Protein AF-A0A522UZ96-F1 (afdb_monomer)

Solvent-accessible surface area (backbone atoms only — not comparable to full-atom values): 6617 Å² total; per-residue (Å²): 136,85,82,83,81,79,77,79,73,82,78,84,70,85,50,72,65,60,54,51,52,51,54,53,54,50,52,58,50,46,70,56,47,50,62,50,50,57,52,50,55,48,52,53,44,53,53,48,45,51,51,22,40,50,51,7,38,52,54,9,48,50,47,22,62,74,68,66,43,58,23,69,28,72,29,83,55,10,26,13,37,22,42,70,86,25,45,31,38,59,79,40,71,27,86,89,40,87,87,63,84,75,77,56,76,48,72,64,75,86,78,77,84,129

Secondary structure (DSSP, 8-state):
------------PPPHHHHHHHHHHHHHHHHHHHHHHHHHHHHHHHHHHHHHHHHHHHHHHHHHHHHSS-EEEEETTEEEEE-TTSEEEEEE--TT-TT------EE-------

Sequence (114 aa):
MRAINIRQSEEKGFTLVELLIVVAIIAILAAIAIPQYVNYTKKAKESRCANDAASSCSMAAAEYANTGNAATNSAGGATCSVSSDGAASITAQPAGCSGCAVSATGNVSGCTGT

Nearest PDB structures (foldseek):
  1oo0-assembly1_A  TM=6.262E-01  e=7.457E+00  Drosophila melanogaster

Structure (mmCIF, N/CA/C/O backbone):
data_AF-A0A522UZ96-F1
#
_entry.id   AF-A0A522UZ96-F1
#
loop_
_atom_site.group_PDB
_atom_site.id
_atom_site.type_symbol
_atom_site.label_atom_id
_atom_site.label_alt_id
_atom_site.label_comp_id
_atom_site.label_asym_id
_atom_site.label_entity_id
_atom_site.label_seq_id
_atom_site.pdbx_PDB_ins_code
_atom_site.Cartn_x
_atom_site.Cartn_y
_atom_site.Cartn_z
_atom_site.occupancy
_atom_site.B_iso_or_equiv
_atom_site.auth_seq_id
_atom_site.auth_comp_id
_atom_site.auth_asym_id
_atom_site.auth_atom_id
_atom_site.pdbx_PDB_model_num
ATOM 1 N N . MET A 1 1 ? 2.516 -2.407 76.176 1.00 72.19 1 MET A N 1
ATOM 2 C CA . MET A 1 1 ? 1.847 -2.948 74.972 1.00 72.19 1 MET A CA 1
ATOM 3 C C . MET A 1 1 ? 1.330 -1.771 74.155 1.00 72.19 1 MET A C 1
ATOM 5 O O . MET A 1 1 ? 0.466 -1.056 74.639 1.00 72.19 1 MET A O 1
ATOM 9 N N . ARG A 1 2 ? 1.932 -1.478 72.993 1.00 55.84 2 ARG A N 1
ATOM 10 C CA . ARG A 1 2 ? 1.477 -0.407 72.087 1.00 55.84 2 ARG A CA 1
ATOM 11 C C . ARG A 1 2 ? 0.368 -0.971 71.197 1.00 55.84 2 ARG A C 1
ATOM 13 O O . ARG A 1 2 ? 0.604 -1.961 70.513 1.00 55.84 2 ARG A O 1
ATOM 20 N N . ALA A 1 3 ? -0.816 -0.367 71.227 1.00 65.06 3 ALA A N 1
ATOM 21 C CA . ALA A 1 3 ? -1.908 -0.719 70.326 1.00 65.06 3 ALA A CA 1
ATOM 22 C C . ALA A 1 3 ? -1.601 -0.191 68.915 1.00 65.06 3 ALA A C 1
ATOM 24 O O . ALA A 1 3 ? -1.349 1.001 68.737 1.00 65.06 3 ALA A O 1
ATOM 25 N N . ILE A 1 4 ? -1.595 -1.080 67.921 1.00 74.50 4 ILE A N 1
ATOM 26 C CA . ILE A 1 4 ? -1.490 -0.716 66.506 1.00 74.50 4 ILE A CA 1
ATOM 27 C C . ILE A 1 4 ? -2.900 -0.344 66.043 1.00 74.50 4 ILE A C 1
ATOM 29 O O . ILE A 1 4 ? -3.768 -1.203 65.921 1.00 74.50 4 ILE A O 1
ATOM 33 N N . ASN A 1 5 ? -3.138 0.949 65.831 1.00 73.81 5 ASN A N 1
ATOM 34 C CA . ASN A 1 5 ? -4.389 1.450 65.273 1.00 73.81 5 ASN A CA 1
ATOM 35 C C . ASN A 1 5 ? -4.352 1.277 63.746 1.00 73.81 5 ASN A C 1
ATOM 37 O O . ASN A 1 5 ? -3.717 2.076 63.054 1.00 73.81 5 ASN A O 1
ATOM 41 N N . ILE A 1 6 ? -4.981 0.222 63.221 1.00 76.44 6 ILE A N 1
ATOM 42 C CA . ILE A 1 6 ? -5.102 0.011 61.774 1.00 76.44 6 ILE A CA 1
ATOM 43 C C . ILE A 1 6 ? -6.158 0.985 61.256 1.00 76.44 6 ILE A C 1
ATOM 45 O O . ILE A 1 6 ? -7.356 0.786 61.444 1.00 76.44 6 ILE A O 1
ATOM 49 N N . ARG A 1 7 ? -5.711 2.068 60.619 1.00 72.88 7 ARG A N 1
ATOM 50 C CA . ARG A 1 7 ? -6.601 2.918 59.828 1.00 72.88 7 ARG A CA 1
ATOM 51 C C . ARG A 1 7 ? -7.047 2.099 58.621 1.00 72.88 7 ARG A C 1
ATOM 53 O O . ARG A 1 7 ? -6.217 1.767 57.781 1.00 72.88 7 ARG A O 1
ATOM 60 N N . GLN A 1 8 ? -8.327 1.737 58.563 1.00 70.12 8 GLN A N 1
ATOM 61 C CA . GLN A 1 8 ? -8.919 1.194 57.345 1.00 70.12 8 GLN A CA 1
ATOM 62 C C . GLN A 1 8 ? -8.866 2.291 56.279 1.00 70.12 8 GLN A C 1
ATOM 64 O O . GLN A 1 8 ? -9.587 3.282 56.365 1.00 70.12 8 GLN A O 1
ATOM 69 N N . SER A 1 9 ? -7.961 2.148 55.314 1.00 69.88 9 SER A N 1
ATOM 70 C CA . SER A 1 9 ? -8.062 2.883 54.059 1.00 69.88 9 SER A CA 1
ATOM 71 C C . SER A 1 9 ? -9.286 2.340 53.333 1.00 69.88 9 SER A C 1
ATOM 73 O O . SER A 1 9 ? -9.355 1.142 53.069 1.00 69.88 9 SER A O 1
ATOM 75 N N . GLU A 1 10 ? -10.269 3.191 53.053 1.00 72.06 10 GLU A N 1
ATOM 76 C CA . GLU A 1 10 ? -11.386 2.834 52.183 1.00 72.06 10 GLU A CA 1
ATOM 77 C C . GLU A 1 10 ? -10.822 2.538 50.790 1.00 72.06 10 GLU A C 1
ATOM 79 O O . GLU A 1 10 ? -10.496 3.450 50.025 1.00 72.06 10 GLU A O 1
ATOM 84 N N . GLU A 1 11 ? -10.649 1.259 50.466 1.00 71.56 11 GLU A N 1
ATOM 85 C CA . GLU A 1 11 ? -10.279 0.855 49.117 1.00 71.56 11 GLU A CA 1
ATOM 86 C C . GLU A 1 11 ? -11.465 1.141 48.194 1.00 71.56 11 GLU A C 1
ATOM 88 O O . GLU A 1 11 ? -12.442 0.393 48.133 1.00 71.56 11 GLU A O 1
ATOM 93 N N . LYS A 1 12 ? -11.402 2.279 47.495 1.00 75.19 12 LYS A N 1
ATOM 94 C CA . LYS A 1 12 ? -12.334 2.619 46.420 1.00 75.19 12 LYS A CA 1
ATOM 95 C C . LYS A 1 12 ? -12.099 1.660 45.254 1.00 75.19 12 LYS A C 1
ATOM 97 O O . LYS A 1 12 ? -11.259 1.909 44.395 1.00 75.19 12 LYS A O 1
ATOM 102 N N . GLY A 1 13 ? -12.813 0.539 45.262 1.00 78.62 13 GLY A N 1
ATOM 103 C CA . GLY A 1 13 ? -12.853 -0.396 44.144 1.00 78.62 13 GLY A CA 1
ATOM 104 C C . GLY A 1 13 ? -13.546 0.213 42.922 1.00 78.62 13 GLY A C 1
ATOM 105 O O . GLY A 1 13 ? -14.460 1.026 43.055 1.00 78.62 13 GLY A O 1
ATOM 106 N N . PHE A 1 14 ? -13.114 -0.205 41.733 1.00 83.75 14 PHE A N 1
ATOM 107 C CA . PHE A 1 14 ? -13.757 0.134 40.465 1.00 83.75 14 PHE A CA 1
ATOM 108 C C . PHE A 1 14 ? -15.146 -0.510 40.414 1.00 83.75 14 PHE A C 1
ATOM 110 O O . PHE A 1 14 ? -15.287 -1.720 40.608 1.00 83.75 14 PHE A O 1
ATOM 117 N N . THR A 1 15 ? -16.189 0.279 40.184 1.00 91.00 15 THR A N 1
ATOM 118 C CA . THR A 1 15 ? -17.555 -0.242 40.122 1.00 91.00 15 THR A CA 1
ATOM 119 C C . THR A 1 15 ? -17.800 -0.933 38.777 1.00 91.00 15 THR A C 1
ATOM 121 O O . THR A 1 15 ? -17.309 -0.513 37.728 1.00 91.00 15 THR A O 1
ATOM 124 N N . LEU A 1 16 ? -18.616 -1.992 38.769 1.00 90.19 16 LEU A N 1
ATOM 125 C CA . LEU A 1 16 ? -19.018 -2.653 37.517 1.00 90.19 16 LEU A CA 1
ATOM 126 C C . LEU A 1 16 ? -19.783 -1.702 36.582 1.00 90.19 16 LEU A C 1
ATOM 128 O O . LEU A 1 16 ? -19.749 -1.872 35.367 1.00 90.19 16 LEU A O 1
ATOM 132 N N . VAL A 1 17 ? -20.438 -0.683 37.146 1.00 92.62 17 VAL A N 1
ATOM 133 C CA . VAL A 1 17 ? -21.143 0.357 36.387 1.00 92.62 17 VAL A CA 1
ATOM 134 C C . VAL A 1 17 ? -20.158 1.269 35.656 1.00 92.62 17 VAL A C 1
ATOM 136 O O . VAL A 1 17 ? -20.372 1.559 34.481 1.00 92.62 17 VAL A O 1
ATOM 139 N N . GLU A 1 18 ? -19.059 1.672 36.298 1.00 92.12 18 GLU A N 1
ATOM 140 C CA . GLU A 1 18 ? -17.995 2.442 35.638 1.00 92.12 18 GLU A CA 1
ATOM 141 C C . GLU A 1 18 ? -17.397 1.657 34.474 1.00 92.12 18 GLU A C 1
ATOM 143 O O . GLU A 1 18 ? -17.248 2.196 33.377 1.00 92.12 18 GLU A O 1
ATOM 148 N N . LEU A 1 19 ? -17.137 0.361 34.671 1.00 91.56 19 LEU A N 1
ATOM 149 C CA . LEU A 1 19 ? -16.621 -0.487 33.600 1.00 91.56 19 LEU A CA 1
ATOM 150 C C . LEU A 1 19 ? -17.609 -0.585 32.435 1.00 91.56 19 LEU A C 1
ATOM 152 O O . LEU A 1 19 ? -17.205 -0.442 31.282 1.00 91.56 19 LEU A O 1
ATOM 156 N N . LEU A 1 20 ? -18.899 -0.766 32.729 1.00 93.69 20 LEU A N 1
ATOM 157 C CA . LEU A 1 20 ? -19.956 -0.901 31.727 1.00 93.69 20 LEU A CA 1
ATOM 158 C C . LEU A 1 20 ? -20.113 0.361 30.868 1.00 93.69 20 LEU A C 1
ATOM 160 O O . LEU A 1 20 ? -20.266 0.259 29.650 1.00 93.69 20 LEU A O 1
ATOM 164 N N . ILE A 1 21 ? -20.028 1.549 31.469 1.00 95.06 21 ILE A N 1
ATOM 165 C CA . ILE A 1 21 ? -20.095 2.810 30.718 1.00 95.06 21 ILE A CA 1
ATOM 166 C C . ILE A 1 21 ? -18.870 2.956 29.804 1.00 95.06 21 ILE A C 1
ATOM 168 O O . ILE A 1 21 ? -19.007 3.371 28.653 1.00 95.06 21 ILE A O 1
ATOM 172 N N . VAL A 1 22 ? -17.681 2.558 30.267 1.00 95.88 22 VAL A N 1
ATOM 173 C CA . VAL A 1 22 ? -16.454 2.628 29.459 1.00 95.88 22 VAL A CA 1
ATOM 174 C C . VAL A 1 22 ? -16.548 1.732 28.223 1.00 95.88 22 VAL A C 1
ATOM 176 O O . VAL A 1 22 ? -16.285 2.205 27.116 1.00 95.88 22 VAL A O 1
ATOM 179 N N . VAL A 1 23 ? -16.975 0.469 28.362 1.00 96.06 23 VAL A N 1
ATOM 180 C CA . VAL A 1 23 ? -17.141 -0.401 27.182 1.00 96.06 23 VAL A CA 1
ATOM 181 C C . VAL A 1 23 ? -18.252 0.079 26.251 1.00 96.06 23 VAL A C 1
ATOM 183 O O . VAL A 1 23 ? -18.098 -0.045 25.037 1.00 96.06 23 VAL A O 1
ATOM 186 N N . ALA A 1 24 ? -19.320 0.692 26.773 1.00 96.38 24 ALA A N 1
ATOM 187 C CA . ALA A 1 24 ? -20.362 1.290 25.940 1.00 96.38 24 ALA A CA 1
ATOM 188 C C . AL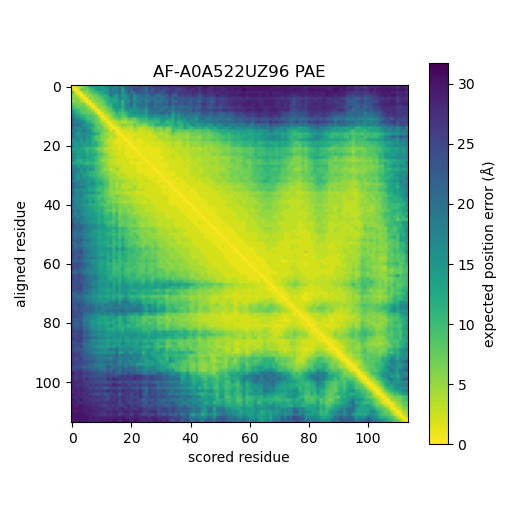A A 1 24 ? -19.817 2.440 25.073 1.00 96.38 24 ALA A C 1
ATOM 190 O O . ALA A 1 24 ? -20.091 2.494 23.874 1.00 96.38 24 ALA A O 1
ATOM 191 N N . ILE A 1 25 ? -18.991 3.323 25.643 1.00 97.06 25 ILE A N 1
ATOM 192 C CA . ILE A 1 25 ? -18.363 4.422 24.893 1.00 97.06 25 ILE A CA 1
ATOM 193 C C . ILE A 1 25 ? -17.362 3.877 23.863 1.00 97.06 25 ILE A C 1
ATOM 195 O O . ILE A 1 25 ? -17.386 4.298 22.705 1.00 97.06 25 ILE A O 1
ATOM 199 N N . ILE A 1 26 ? -16.520 2.907 24.242 1.00 97.38 26 ILE A N 1
ATOM 200 C CA . ILE A 1 26 ? -15.565 2.273 23.316 1.00 97.38 26 ILE A CA 1
ATOM 201 C C . ILE A 1 26 ? -16.302 1.602 22.151 1.00 97.38 26 ILE A C 1
ATOM 203 O O . ILE A 1 26 ? -15.849 1.717 21.016 1.00 97.38 26 ILE A O 1
ATOM 207 N N . ALA A 1 27 ? -17.450 0.959 22.390 1.00 97.62 27 ALA A N 1
ATOM 208 C CA . ALA A 1 27 ? -18.244 0.332 21.335 1.00 97.62 27 ALA A CA 1
ATOM 209 C C . ALA A 1 27 ? -18.745 1.351 20.294 1.00 97.62 27 ALA A C 1
ATOM 211 O O . ALA A 1 27 ? -18.656 1.093 19.092 1.00 97.62 27 ALA A O 1
ATOM 212 N N . ILE A 1 28 ? -19.202 2.528 20.738 1.00 97.00 28 ILE A N 1
ATOM 213 C CA . ILE A 1 28 ? -19.640 3.612 19.842 1.00 97.00 28 ILE A CA 1
ATOM 214 C C . ILE A 1 28 ? -18.459 4.132 19.012 1.00 97.00 28 ILE A C 1
ATOM 216 O O . ILE A 1 28 ? -18.569 4.268 17.792 1.00 97.00 28 ILE A O 1
ATOM 220 N N . LEU A 1 29 ? -17.312 4.386 19.651 1.00 97.50 29 LEU A N 1
ATO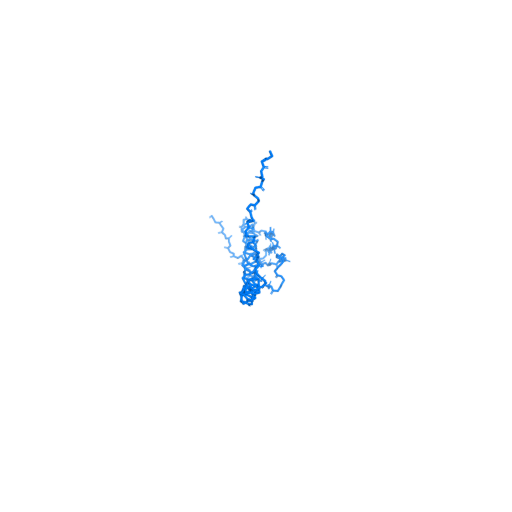M 221 C CA . LEU A 1 29 ? -16.113 4.860 18.953 1.00 97.50 29 LEU A CA 1
ATOM 222 C C . LEU A 1 29 ? -15.585 3.818 17.960 1.00 97.50 29 LEU A C 1
ATOM 224 O O . LEU A 1 29 ? -15.253 4.165 16.828 1.00 97.50 29 LEU A O 1
ATOM 228 N N . ALA A 1 30 ? -15.550 2.542 18.349 1.00 96.88 30 ALA A N 1
ATOM 229 C CA . ALA A 1 30 ? -15.076 1.446 17.511 1.00 96.88 30 ALA A CA 1
ATOM 230 C C . ALA A 1 30 ? -15.940 1.267 16.255 1.00 96.88 30 ALA A C 1
ATOM 232 O O . ALA A 1 30 ? -15.396 1.054 15.171 1.00 96.88 30 ALA A O 1
ATOM 233 N N . ALA A 1 31 ? -17.264 1.424 16.371 1.00 96.88 31 ALA A N 1
ATOM 234 C CA . ALA A 1 31 ? -18.180 1.330 15.235 1.00 96.88 31 ALA A CA 1
ATOM 235 C C . ALA A 1 31 ? -17.855 2.342 14.117 1.00 96.88 31 ALA A C 1
ATOM 237 O O . ALA A 1 31 ? -18.008 2.023 12.939 1.00 96.88 31 ALA A O 1
ATOM 238 N N . ILE A 1 32 ? -17.363 3.535 14.469 1.00 96.31 32 ILE A N 1
ATOM 239 C CA . ILE A 1 32 ? -16.967 4.578 13.508 1.00 96.31 32 ILE A CA 1
ATOM 240 C C . ILE A 1 32 ? -15.497 4.421 13.096 1.00 96.31 32 ILE A C 1
ATOM 242 O O . ILE A 1 32 ? -15.156 4.529 11.916 1.00 96.31 32 ILE A O 1
ATOM 246 N N . ALA A 1 33 ? -14.616 4.143 14.056 1.00 96.12 33 ALA A N 1
ATOM 247 C CA . ALA A 1 33 ? -13.175 4.110 13.839 1.00 96.12 33 ALA A CA 1
ATOM 248 C C . ALA A 1 33 ? -12.728 2.920 12.978 1.00 96.12 33 ALA A C 1
ATOM 250 O O . ALA A 1 33 ? -11.858 3.083 12.125 1.00 96.12 33 ALA A O 1
ATOM 251 N N . ILE A 1 34 ? -13.325 1.735 13.149 1.00 95.56 34 ILE A N 1
ATOM 252 C CA . ILE A 1 34 ? -12.945 0.527 12.399 1.00 95.56 34 ILE A CA 1
ATOM 253 C C . ILE A 1 34 ? -13.119 0.703 10.879 1.00 95.56 34 ILE A C 1
ATOM 255 O O . ILE A 1 34 ? -12.136 0.508 10.156 1.00 95.56 34 ILE A O 1
ATOM 259 N N . PRO A 1 35 ? -14.298 1.091 10.343 1.00 94.38 35 PRO A N 1
ATOM 260 C CA . PRO A 1 35 ? -14.450 1.252 8.897 1.00 94.38 35 PRO A CA 1
ATOM 261 C C . PRO A 1 35 ? -13.550 2.365 8.344 1.00 94.38 35 PRO A C 1
ATOM 263 O O . PRO A 1 35 ? -12.980 2.217 7.260 1.00 94.38 35 PRO A O 1
ATOM 266 N N . GLN A 1 36 ? -13.361 3.455 9.094 1.00 96.31 36 GLN A N 1
ATOM 267 C CA . GLN A 1 36 ? -12.456 4.538 8.704 1.00 96.31 36 GLN A CA 1
ATOM 268 C C . GLN A 1 36 ? -10.996 4.075 8.641 1.00 96.31 36 GLN A C 1
ATOM 270 O O . GLN A 1 36 ? -10.318 4.332 7.647 1.00 96.31 36 GLN A O 1
ATOM 275 N N . TYR A 1 37 ? -10.524 3.340 9.648 1.00 95.75 37 TYR A N 1
ATOM 276 C CA . TYR A 1 37 ? -9.167 2.802 9.696 1.00 95.75 37 TYR A CA 1
ATOM 277 C C . TYR A 1 37 ? -8.893 1.819 8.548 1.00 95.75 37 TYR A C 1
ATOM 279 O O . TYR A 1 37 ? -7.854 1.892 7.886 1.00 95.75 37 TYR A O 1
ATOM 287 N N . VAL A 1 38 ? -9.847 0.937 8.239 1.00 92.06 38 VAL A N 1
ATOM 288 C CA . VAL A 1 38 ? -9.735 0.016 7.096 1.00 92.06 38 VAL A CA 1
ATOM 289 C C . VAL A 1 38 ? -9.632 0.786 5.775 1.00 92.06 38 VAL A C 1
ATOM 291 O O . VAL A 1 38 ? -8.803 0.452 4.931 1.00 92.06 38 VAL A O 1
ATOM 294 N N . ASN A 1 39 ? -10.419 1.846 5.585 1.00 88.81 39 ASN A N 1
ATOM 295 C CA . ASN A 1 39 ? -10.334 2.668 4.375 1.00 88.81 39 ASN A CA 1
ATOM 296 C C . ASN A 1 39 ? -9.031 3.477 4.298 1.00 88.81 39 ASN A C 1
ATOM 298 O O . ASN A 1 39 ? -8.444 3.597 3.222 1.00 88.81 39 ASN A O 1
ATOM 302 N N . TYR A 1 40 ? -8.548 3.994 5.429 1.00 92.00 40 TYR A N 1
ATOM 303 C CA . TYR A 1 40 ? -7.283 4.722 5.499 1.00 92.00 40 TYR A CA 1
ATOM 304 C C . TYR A 1 40 ? -6.095 3.825 5.134 1.00 92.00 40 TYR A C 1
ATOM 306 O O . TYR A 1 40 ? -5.273 4.186 4.292 1.00 92.00 40 TYR A O 1
ATOM 314 N N . THR A 1 41 ? -6.039 2.616 5.696 1.00 88.94 41 THR A N 1
ATOM 315 C CA . THR A 1 41 ? -4.978 1.647 5.382 1.00 88.94 41 THR A CA 1
ATOM 316 C C . THR A 1 41 ? -5.030 1.169 3.930 1.00 88.94 41 THR A C 1
ATOM 318 O O . THR A 1 41 ? -3.975 0.974 3.330 1.00 88.94 41 THR A O 1
ATOM 321 N N . LYS A 1 42 ? -6.221 1.031 3.327 1.00 86.12 42 LYS A N 1
ATOM 322 C CA . LYS A 1 42 ? -6.368 0.754 1.886 1.00 86.12 42 LYS A CA 1
ATOM 323 C C . LYS A 1 42 ? -5.797 1.884 1.026 1.00 86.12 42 LYS A C 1
ATOM 325 O O . LYS A 1 42 ? -4.932 1.616 0.202 1.00 86.12 42 LYS A O 1
ATOM 330 N N . LYS A 1 43 ? -6.183 3.140 1.279 1.00 85.94 43 LYS A N 1
ATOM 331 C CA . LYS A 1 43 ? -5.654 4.312 0.552 1.00 85.94 43 LYS A CA 1
ATOM 332 C C . LYS A 1 43 ? -4.138 4.467 0.700 1.00 85.94 43 LYS A C 1
ATOM 334 O O . LYS A 1 43 ? -3.450 4.796 -0.262 1.00 85.94 43 LYS A O 1
ATOM 339 N N . ALA A 1 44 ? -3.605 4.216 1.896 1.00 86.38 44 ALA A N 1
ATOM 340 C CA . ALA A 1 44 ? -2.164 4.247 2.133 1.00 86.38 44 ALA A CA 1
ATOM 341 C C . ALA A 1 44 ? -1.433 3.169 1.314 1.00 86.38 44 ALA A C 1
ATOM 343 O O . ALA A 1 44 ? -0.396 3.451 0.714 1.00 86.38 44 ALA A O 1
ATOM 344 N N . LYS A 1 45 ? -1.999 1.956 1.239 1.00 83.44 45 LYS A N 1
ATOM 345 C CA . LYS A 1 45 ? -1.476 0.882 0.384 1.00 83.44 45 LYS A CA 1
ATOM 346 C C . LYS A 1 45 ? -1.543 1.268 -1.090 1.00 83.44 45 LYS A C 1
ATOM 348 O O . LYS A 1 45 ? -0.518 1.186 -1.745 1.00 83.44 45 LYS A O 1
ATOM 353 N N . GLU A 1 46 ? -2.678 1.762 -1.583 1.00 83.25 46 GLU A N 1
ATOM 354 C CA . GLU A 1 46 ? -2.839 2.230 -2.972 1.00 83.25 46 GLU A CA 1
ATOM 355 C C . GLU A 1 46 ? -1.778 3.270 -3.361 1.00 83.25 46 GLU A C 1
ATOM 357 O O . GLU A 1 46 ? -1.110 3.121 -4.384 1.00 83.25 46 GLU A O 1
ATOM 362 N N . SER A 1 47 ? -1.565 4.281 -2.512 1.00 84.31 47 SER A N 1
ATOM 363 C CA . SER A 1 47 ? -0.531 5.303 -2.721 1.00 84.31 47 SER A CA 1
ATOM 364 C C . SER A 1 47 ? 0.875 4.698 -2.762 1.00 84.31 47 SER A C 1
ATOM 366 O O . SER A 1 47 ? 1.666 5.007 -3.652 1.00 84.31 47 SER A O 1
ATOM 368 N N . ARG A 1 48 ? 1.185 3.770 -1.847 1.00 84.12 48 ARG A N 1
ATOM 369 C CA . ARG A 1 48 ? 2.462 3.043 -1.855 1.00 84.12 48 ARG A CA 1
ATOM 370 C C . ARG A 1 48 ? 2.645 2.243 -3.149 1.00 84.12 48 ARG A C 1
ATOM 372 O O . ARG A 1 48 ? 3.698 2.346 -3.764 1.00 84.12 48 ARG A O 1
ATOM 379 N N . CYS A 1 49 ? 1.624 1.505 -3.586 1.00 82.50 49 CYS A N 1
ATOM 380 C CA . CYS A 1 49 ? 1.664 0.718 -4.821 1.00 82.50 49 CYS A CA 1
ATOM 381 C C . CYS A 1 49 ? 1.958 1.596 -6.044 1.00 82.50 49 CYS A C 1
ATOM 383 O O . CYS A 1 49 ? 2.788 1.236 -6.874 1.00 82.50 49 CYS A O 1
ATOM 385 N N . ALA A 1 50 ? 1.296 2.753 -6.139 1.00 81.69 50 ALA A N 1
ATOM 386 C CA . ALA A 1 50 ? 1.505 3.703 -7.226 1.00 81.69 50 ALA A CA 1
ATOM 387 C C . ALA A 1 50 ? 2.927 4.286 -7.218 1.00 81.69 50 ALA A C 1
ATOM 389 O O . ALA A 1 50 ? 3.562 4.361 -8.267 1.00 81.69 50 ALA A O 1
ATOM 390 N N . ASN A 1 51 ? 3.446 4.651 -6.042 1.00 85.69 51 ASN A N 1
ATOM 391 C CA . ASN A 1 51 ? 4.795 5.202 -5.906 1.00 85.69 51 ASN A CA 1
ATOM 392 C C . ASN A 1 51 ? 5.887 4.171 -6.227 1.00 85.69 51 ASN A C 1
ATOM 394 O O . ASN A 1 51 ? 6.832 4.493 -6.944 1.00 85.69 51 ASN A O 1
ATOM 398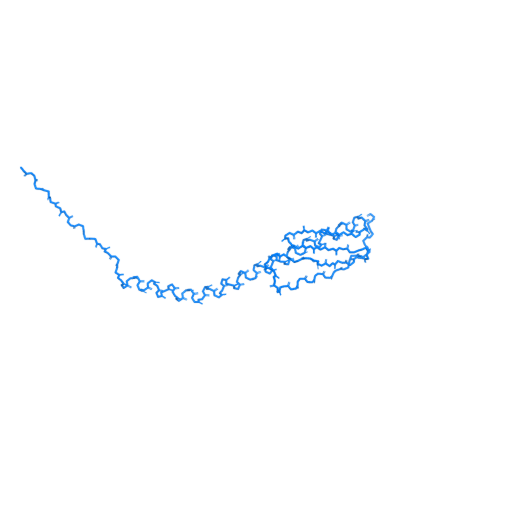 N N . ASP A 1 52 ? 5.750 2.934 -5.745 1.00 85.00 52 ASP A N 1
ATOM 399 C CA . ASP A 1 52 ? 6.700 1.849 -6.024 1.00 85.00 52 ASP A CA 1
ATOM 400 C C . ASP A 1 52 ? 6.754 1.547 -7.533 1.00 85.00 52 ASP A C 1
ATOM 402 O O . ASP A 1 52 ? 7.829 1.479 -8.136 1.00 85.00 52 ASP A O 1
ATOM 406 N N . ALA A 1 53 ? 5.582 1.451 -8.166 1.00 81.69 53 ALA A N 1
ATOM 407 C CA . ALA A 1 53 ? 5.451 1.263 -9.605 1.00 81.69 53 ALA A CA 1
ATOM 408 C C . ALA A 1 53 ? 6.075 2.417 -10.406 1.00 81.69 53 ALA A C 1
ATOM 410 O O . ALA A 1 53 ? 6.904 2.177 -11.284 1.00 81.69 53 ALA A O 1
ATOM 411 N N . ALA A 1 54 ? 5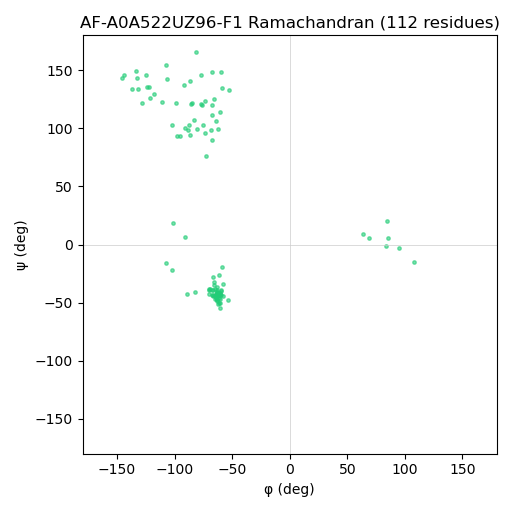.740 3.666 -10.073 1.00 84.75 54 ALA A N 1
ATOM 412 C CA . ALA A 1 54 ? 6.286 4.842 -10.746 1.00 84.75 54 ALA A CA 1
ATOM 413 C C . ALA A 1 54 ? 7.812 4.937 -10.599 1.00 84.75 54 ALA A C 1
ATOM 415 O O . ALA A 1 54 ? 8.507 5.213 -11.575 1.00 84.75 54 ALA A O 1
ATOM 416 N N . SER A 1 55 ? 8.337 4.658 -9.403 1.00 88.44 55 SER A N 1
ATOM 417 C CA . SER A 1 55 ? 9.776 4.644 -9.134 1.00 88.44 55 SER A CA 1
ATOM 418 C C . SER A 1 55 ? 10.494 3.597 -9.990 1.00 88.44 55 SER A C 1
ATOM 420 O O . SER A 1 55 ? 11.431 3.931 -10.715 1.00 88.44 55 SER A O 1
ATOM 422 N N . SER A 1 56 ? 9.996 2.353 -9.999 1.00 88.31 56 SER A N 1
ATOM 423 C CA . SER A 1 56 ? 10.591 1.273 -10.800 1.00 88.31 56 SER A CA 1
ATOM 424 C C . SER A 1 56 ? 10.590 1.584 -12.303 1.00 88.31 56 SER A C 1
ATOM 426 O O . SER A 1 56 ? 11.609 1.394 -12.968 1.00 88.31 56 SER A O 1
ATOM 428 N N . CYS A 1 57 ? 9.496 2.133 -12.845 1.00 84.94 57 CYS A N 1
ATOM 429 C CA . CYS A 1 57 ? 9.440 2.515 -14.256 1.00 84.94 57 CYS A CA 1
ATOM 430 C C . CYS A 1 57 ? 10.310 3.725 -14.585 1.00 84.94 57 CYS A C 1
ATOM 432 O O . CYS A 1 57 ? 10.939 3.732 -15.638 1.00 84.94 57 CYS A O 1
ATOM 434 N N . SER A 1 58 ? 10.386 4.724 -13.704 1.00 87.94 58 SER A N 1
ATOM 435 C CA . SER A 1 58 ? 11.257 5.888 -13.900 1.00 87.94 58 SER A CA 1
ATOM 436 C C . SER A 1 58 ? 12.724 5.468 -14.008 1.00 87.94 58 SER A C 1
ATOM 438 O O . SER A 1 58 ? 13.429 5.893 -14.918 1.00 87.94 58 SER A O 1
ATOM 440 N N . MET A 1 59 ? 13.167 4.552 -13.142 1.00 88.88 59 MET A N 1
ATOM 441 C CA . MET A 1 59 ? 14.531 4.024 -13.190 1.00 88.88 59 MET A CA 1
ATOM 442 C C . MET A 1 59 ? 14.793 3.197 -14.455 1.00 88.88 59 MET A C 1
ATOM 444 O O . MET A 1 59 ? 15.832 3.366 -15.088 1.00 88.88 59 MET A O 1
ATOM 448 N N . ALA A 1 60 ? 13.857 2.328 -14.852 1.00 88.69 60 ALA A N 1
ATOM 449 C CA . ALA A 1 60 ? 13.995 1.544 -16.081 1.00 88.69 60 ALA A CA 1
ATOM 450 C C . ALA A 1 60 ? 13.995 2.438 -17.340 1.00 88.69 60 ALA A C 1
ATOM 452 O O . ALA A 1 60 ? 14.771 2.210 -18.263 1.00 88.69 60 ALA A O 1
ATOM 453 N N . ALA A 1 61 ? 13.173 3.489 -17.361 1.00 86.44 61 ALA A N 1
ATOM 454 C CA . ALA A 1 61 ? 13.135 4.470 -18.441 1.00 86.44 61 ALA A CA 1
ATOM 455 C C . ALA A 1 61 ? 14.411 5.320 -18.508 1.00 86.44 61 ALA A C 1
ATOM 457 O O . ALA A 1 61 ? 14.895 5.593 -19.602 1.00 86.44 61 ALA A O 1
ATOM 458 N N . ALA A 1 62 ? 14.976 5.708 -17.361 1.00 88.19 62 ALA A N 1
ATOM 459 C CA . ALA A 1 62 ? 16.243 6.431 -17.306 1.00 88.19 62 ALA A CA 1
ATOM 460 C C . ALA A 1 62 ? 17.406 5.589 -17.856 1.00 88.19 62 ALA A C 1
ATOM 462 O O . ALA A 1 62 ? 18.224 6.099 -18.618 1.00 88.19 62 ALA A O 1
ATOM 463 N N . GLU A 1 63 ? 17.444 4.297 -17.527 1.00 88.00 63 GLU A N 1
ATOM 464 C CA . GLU A 1 63 ? 18.444 3.365 -18.058 1.00 88.00 63 GLU A CA 1
ATOM 465 C C . GLU A 1 63 ? 18.299 3.183 -19.576 1.00 88.00 63 GLU A C 1
ATOM 467 O O . GLU A 1 63 ? 19.285 3.262 -20.312 1.00 88.00 63 GLU A O 1
ATOM 472 N N . TYR A 1 64 ? 17.064 3.019 -20.064 1.00 87.75 64 TYR A N 1
ATOM 473 C CA . TYR A 1 64 ? 16.785 2.968 -21.500 1.00 87.75 64 TYR A CA 1
ATOM 474 C C . TYR A 1 64 ? 17.199 4.269 -22.201 1.00 87.75 64 TYR A C 1
ATOM 476 O O . TYR A 1 64 ? 17.803 4.231 -23.266 1.00 87.75 64 TYR A O 1
ATOM 484 N N . ALA A 1 65 ? 16.938 5.432 -21.598 1.00 87.06 65 ALA A N 1
ATOM 485 C CA . ALA A 1 65 ? 17.342 6.719 -22.159 1.00 87.06 65 ALA A CA 1
ATOM 486 C C . ALA A 1 65 ? 18.870 6.903 -22.195 1.00 87.06 65 ALA A C 1
ATOM 488 O O . ALA A 1 65 ? 19.372 7.627 -23.051 1.00 87.06 65 ALA A O 1
ATOM 489 N N . ASN A 1 66 ? 19.609 6.265 -21.283 1.00 88.44 66 ASN A N 1
ATOM 490 C CA . ASN A 1 66 ? 21.067 6.343 -21.244 1.00 88.44 66 ASN A CA 1
ATOM 491 C C . ASN A 1 66 ? 21.736 5.376 -22.230 1.00 88.44 66 ASN A C 1
ATOM 493 O O . ASN A 1 66 ? 22.712 5.735 -22.884 1.00 88.44 66 ASN A O 1
ATOM 497 N N . THR A 1 67 ? 21.205 4.158 -22.339 1.00 88.38 67 THR A N 1
ATOM 498 C CA . THR A 1 67 ? 21.839 3.066 -23.094 1.00 88.38 67 THR A CA 1
ATOM 499 C C . THR A 1 67 ? 21.219 2.820 -24.467 1.00 88.38 67 THR A C 1
ATOM 501 O O . THR A 1 67 ? 21.867 2.232 -25.327 1.00 88.38 67 THR A O 1
ATOM 504 N N . GLY A 1 68 ? 19.968 3.234 -24.682 1.00 84.19 68 GLY A N 1
ATOM 505 C CA . GLY A 1 68 ? 19.160 2.850 -25.843 1.00 84.19 68 GLY A CA 1
ATOM 506 C C . GLY A 1 68 ? 18.737 1.375 -25.847 1.00 84.19 68 GLY A C 1
ATOM 507 O O . GLY A 1 68 ? 18.158 0.908 -26.826 1.00 84.19 68 GLY A O 1
ATOM 508 N N . ASN A 1 69 ? 19.022 0.629 -24.777 1.00 87.75 69 ASN A N 1
ATOM 509 C CA . ASN A 1 69 ? 18.764 -0.802 -24.671 1.00 87.75 69 ASN A CA 1
ATOM 510 C C . ASN A 1 69 ? 17.603 -1.094 -23.720 1.00 87.75 69 ASN A C 1
ATOM 512 O O . ASN A 1 69 ? 17.339 -0.347 -22.780 1.00 87.75 69 ASN A O 1
ATOM 516 N N . ALA A 1 70 ? 16.944 -2.237 -23.938 1.00 88.75 70 ALA A N 1
ATOM 517 C CA . ALA A 1 70 ? 15.917 -2.733 -23.030 1.00 88.75 70 ALA A CA 1
ATOM 518 C C . ALA A 1 70 ? 16.445 -2.794 -21.587 1.00 88.75 70 ALA A C 1
ATOM 520 O O . ALA A 1 70 ? 17.528 -3.321 -21.331 1.00 88.75 70 ALA A O 1
ATOM 521 N N . ALA A 1 71 ? 15.653 -2.289 -20.648 1.00 90.31 71 ALA A N 1
ATOM 522 C CA . ALA A 1 71 ? 16.034 -2.138 -19.254 1.00 90.31 71 ALA A CA 1
ATOM 523 C C . ALA A 1 71 ? 14.927 -2.663 -18.345 1.00 90.31 71 ALA A C 1
ATOM 525 O O . ALA A 1 71 ? 13.742 -2.521 -18.631 1.00 90.31 71 ALA A O 1
ATOM 526 N N . THR A 1 72 ? 15.294 -3.282 -17.229 1.00 91.38 72 THR A N 1
ATOM 527 C CA . THR A 1 72 ? 14.336 -3.729 -16.214 1.00 91.38 72 THR A CA 1
ATOM 528 C C . THR A 1 72 ? 14.812 -3.271 -14.853 1.00 91.38 72 THR A C 1
ATOM 530 O O . THR A 1 72 ? 15.981 -3.434 -14.516 1.00 91.38 72 THR A O 1
ATOM 533 N N . ASN A 1 73 ? 13.905 -2.707 -14.064 1.00 90.56 73 ASN A N 1
ATOM 534 C CA . ASN A 1 73 ? 14.205 -2.265 -12.715 1.00 90.56 73 ASN A CA 1
ATOM 535 C C . ASN A 1 73 ? 13.118 -2.723 -11.743 1.00 90.56 73 ASN A C 1
ATOM 537 O O . ASN A 1 73 ? 11.956 -2.876 -12.117 1.00 90.56 73 ASN A O 1
ATOM 541 N N . SER A 1 74 ? 13.512 -2.965 -10.496 1.00 88.19 74 SER A N 1
ATOM 542 C CA . SER A 1 74 ? 12.607 -3.371 -9.428 1.00 88.19 74 SER A CA 1
ATOM 543 C C . SER A 1 74 ? 12.795 -2.476 -8.212 1.00 88.19 74 SER A C 1
ATOM 545 O O . SER A 1 74 ? 13.881 -2.424 -7.640 1.00 88.19 74 SER A O 1
ATOM 547 N N . ALA A 1 75 ? 11.725 -1.809 -7.788 1.00 81.06 75 ALA A N 1
ATOM 548 C CA . ALA A 1 75 ? 11.718 -0.932 -6.624 1.00 81.06 75 ALA A CA 1
ATOM 549 C C . ALA A 1 75 ? 10.450 -1.174 -5.801 1.00 81.06 75 ALA A C 1
ATOM 551 O O . ALA A 1 75 ? 9.354 -1.301 -6.342 1.00 81.06 75 ALA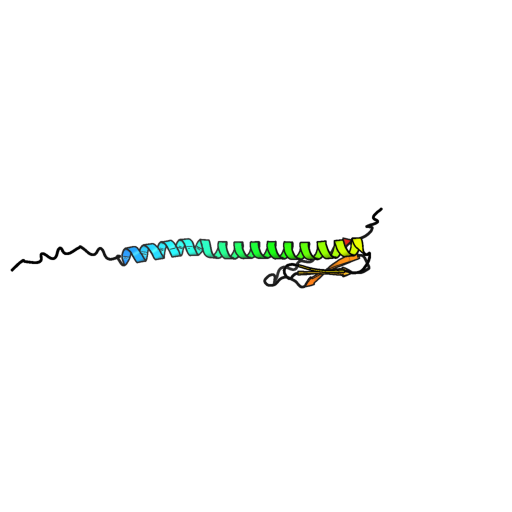 A O 1
ATOM 552 N N . GLY A 1 76 ? 10.597 -1.295 -4.478 1.00 74.75 76 GLY A N 1
ATOM 553 C CA . GLY A 1 76 ? 9.461 -1.447 -3.559 1.00 74.75 76 GLY A CA 1
ATOM 554 C C . GLY A 1 76 ? 8.618 -2.720 -3.740 1.00 74.75 76 GLY A C 1
ATOM 555 O O . GLY A 1 76 ? 7.579 -2.850 -3.095 1.00 74.75 76 GLY A O 1
ATOM 556 N N . GLY A 1 77 ? 9.070 -3.672 -4.566 1.00 78.69 77 GLY A N 1
ATOM 557 C CA . GLY A 1 77 ? 8.334 -4.881 -4.950 1.00 78.69 77 GLY A CA 1
ATOM 558 C C . GLY A 1 77 ? 7.567 -4.759 -6.272 1.00 78.69 77 GLY A C 1
ATOM 559 O O . GLY A 1 77 ? 6.977 -5.744 -6.702 1.00 78.69 77 GLY A O 1
ATOM 560 N N . ALA A 1 78 ? 7.578 -3.587 -6.916 1.00 84.75 78 ALA A N 1
ATOM 561 C CA . ALA A 1 78 ? 7.168 -3.438 -8.308 1.00 84.75 78 ALA A CA 1
ATOM 562 C C . ALA A 1 78 ? 8.358 -3.724 -9.227 1.00 84.75 78 ALA A C 1
ATOM 564 O O . ALA A 1 78 ? 9.471 -3.285 -8.933 1.00 84.75 78 ALA A O 1
ATOM 565 N N . THR A 1 79 ? 8.116 -4.398 -10.347 1.00 88.19 79 THR A N 1
ATOM 566 C CA . THR A 1 79 ? 9.095 -4.557 -11.428 1.00 88.19 79 THR A CA 1
ATOM 567 C C . THR A 1 79 ? 8.547 -3.906 -12.680 1.00 88.19 79 THR A C 1
ATOM 569 O O . THR A 1 79 ? 7.415 -4.183 -13.076 1.00 88.19 79 THR A O 1
ATOM 572 N N . CYS A 1 80 ? 9.356 -3.061 -13.308 1.00 88.94 80 CYS A N 1
ATOM 573 C CA . CYS A 1 80 ? 9.036 -2.428 -14.573 1.00 88.94 80 CYS A CA 1
ATOM 574 C C . CYS A 1 80 ? 10.118 -2.725 -15.603 1.00 88.94 80 CYS A C 1
ATOM 576 O O . CYS A 1 80 ? 11.312 -2.645 -15.309 1.00 88.94 80 CYS A O 1
ATOM 578 N N . SER A 1 81 ? 9.681 -3.056 -16.810 1.00 88.94 81 SER A N 1
ATOM 579 C CA . SER A 1 81 ? 10.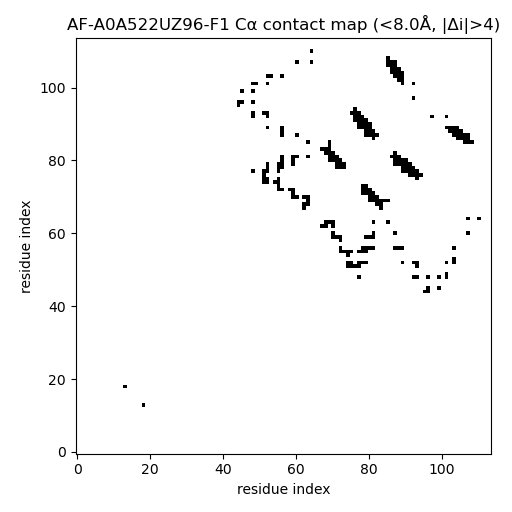528 -3.381 -17.947 1.00 88.94 81 SER A CA 1
ATOM 580 C C . SER A 1 81 ? 10.228 -2.421 -19.090 1.00 88.94 81 SER A C 1
ATOM 582 O O . SER A 1 81 ? 9.079 -2.290 -19.513 1.00 88.94 81 SER A O 1
ATOM 584 N N . VAL A 1 82 ? 11.270 -1.769 -19.595 1.00 89.06 82 VAL A N 1
ATOM 585 C CA . VAL A 1 82 ? 11.273 -1.020 -20.849 1.00 89.06 82 VAL A CA 1
ATOM 586 C C . VAL A 1 82 ? 11.887 -1.914 -21.913 1.00 89.06 82 VAL A C 1
ATOM 588 O O . VAL A 1 82 ? 13.002 -2.409 -21.766 1.00 89.06 82 VAL A O 1
ATOM 591 N N . SER A 1 83 ? 11.124 -2.168 -22.963 1.00 87.12 83 SER A N 1
ATOM 592 C CA . SER A 1 83 ? 11.555 -2.967 -24.106 1.00 87.12 83 SER A CA 1
ATOM 593 C C . SER A 1 83 ? 12.390 -2.131 -25.078 1.00 87.12 83 SER A C 1
ATOM 595 O O . SER A 1 83 ? 12.413 -0.906 -25.000 1.00 87.12 83 SER A O 1
ATOM 597 N N . SER A 1 84 ? 13.091 -2.797 -25.995 1.00 82.19 84 SER A N 1
ATOM 598 C CA . SER A 1 84 ? 13.965 -2.161 -26.993 1.00 82.19 84 SER A CA 1
ATOM 599 C C . SER A 1 84 ? 13.248 -1.167 -27.911 1.00 82.19 84 SER A C 1
ATOM 601 O O . SER A 1 84 ? 13.900 -0.319 -28.504 1.00 82.19 84 SER A O 1
ATOM 603 N N . ASP A 1 85 ? 11.919 -1.252 -28.002 1.00 81.12 85 ASP A N 1
ATOM 604 C CA . ASP A 1 85 ? 11.085 -0.345 -28.797 1.00 81.12 85 ASP A CA 1
ATOM 605 C C . ASP A 1 85 ? 10.605 0.875 -27.981 1.00 81.12 85 ASP A C 1
ATOM 607 O O . ASP A 1 85 ? 9.765 1.647 -28.442 1.00 81.12 85 ASP A O 1
ATOM 611 N N . GLY A 1 86 ? 11.098 1.037 -26.747 1.00 75.56 86 GLY A N 1
ATOM 612 C CA . GLY A 1 86 ? 10.750 2.128 -25.834 1.00 75.56 86 GLY A CA 1
ATOM 613 C C . GLY A 1 86 ? 9.463 1.912 -25.032 1.00 75.56 86 GLY A C 1
ATOM 614 O O . GLY A 1 86 ? 9.115 2.742 -24.190 1.00 75.56 86 GLY A O 1
ATOM 615 N N . ALA A 1 87 ? 8.755 0.795 -25.229 1.00 81.81 87 ALA A N 1
ATOM 616 C CA . ALA A 1 87 ? 7.537 0.502 -24.479 1.00 81.81 87 ALA A CA 1
ATOM 617 C C . ALA A 1 87 ? 7.860 0.031 -23.051 1.00 81.81 87 ALA A C 1
ATOM 619 O O . ALA A 1 87 ? 8.512 -0.999 -22.854 1.00 81.81 87 ALA A O 1
ATOM 620 N N . ALA A 1 88 ? 7.369 0.776 -22.061 1.00 83.69 88 ALA A N 1
ATOM 621 C CA . ALA A 1 88 ? 7.442 0.465 -20.639 1.00 83.69 88 ALA A CA 1
ATOM 622 C C . ALA A 1 88 ? 6.200 -0.310 -20.179 1.00 83.69 88 ALA A C 1
ATOM 624 O O . ALA A 1 88 ? 5.069 0.031 -20.538 1.00 83.69 88 ALA A O 1
ATOM 625 N N . SER A 1 89 ? 6.412 -1.334 -19.354 1.00 83.25 89 SER A N 1
ATOM 626 C CA . SER A 1 89 ? 5.354 -2.160 -18.773 1.00 83.25 89 SER A CA 1
ATOM 627 C C . SER A 1 89 ? 5.717 -2.614 -17.362 1.00 83.25 89 SER A C 1
ATOM 629 O O . SER A 1 89 ? 6.874 -2.917 -17.074 1.00 83.25 89 SER A O 1
ATOM 631 N N . ILE A 1 90 ? 4.723 -2.684 -16.477 1.00 81.94 90 ILE A N 1
ATOM 632 C CA . ILE A 1 90 ? 4.885 -3.260 -15.138 1.00 81.94 90 ILE A CA 1
ATOM 633 C C . ILE A 1 90 ? 4.681 -4.770 -15.243 1.00 81.94 90 ILE A C 1
ATOM 635 O O . ILE A 1 90 ? 3.626 -5.230 -15.676 1.00 81.94 90 ILE A O 1
ATOM 639 N N . THR A 1 91 ? 5.695 -5.537 -14.854 1.00 78.19 91 THR A N 1
ATOM 640 C CA . THR A 1 91 ? 5.741 -7.003 -14.972 1.00 78.19 91 THR A CA 1
ATOM 641 C C . THR A 1 91 ? 5.583 -7.712 -13.626 1.00 78.19 91 THR A C 1
ATOM 643 O O . THR A 1 91 ? 5.237 -8.893 -13.597 1.00 78.19 91 THR A O 1
ATOM 646 N N . ALA A 1 92 ? 5.755 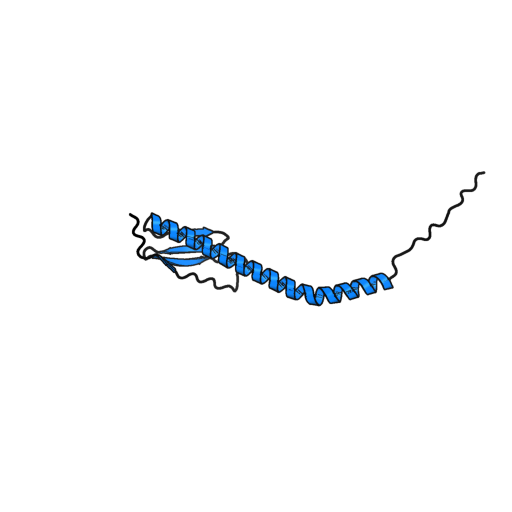-6.996 -12.509 1.00 78.06 92 ALA A N 1
ATOM 647 C CA . ALA A 1 92 ? 5.423 -7.476 -11.168 1.00 78.06 92 ALA A CA 1
ATOM 648 C C . ALA A 1 92 ? 4.874 -6.346 -10.287 1.00 78.06 92 ALA A C 1
ATOM 650 O O . ALA A 1 92 ? 5.296 -5.195 -10.392 1.00 78.06 92 ALA A O 1
ATOM 651 N N . GLN A 1 93 ? 3.941 -6.694 -9.402 1.00 70.81 93 GLN A N 1
ATOM 652 C CA . GLN A 1 93 ? 3.215 -5.773 -8.528 1.00 70.81 93 GLN A CA 1
ATOM 653 C C . GLN A 1 93 ? 3.722 -5.900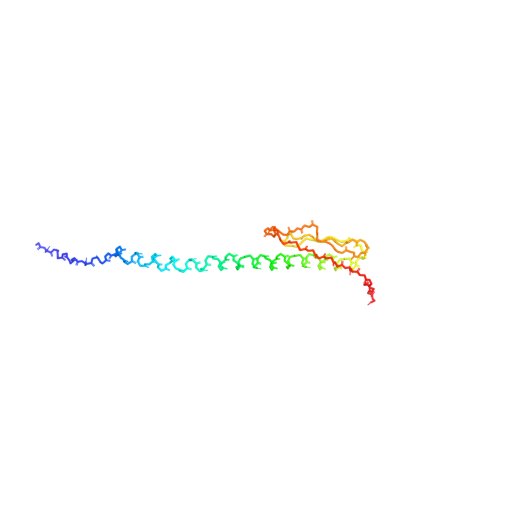 -7.074 1.00 70.81 93 GLN A C 1
ATOM 655 O O . GLN A 1 93 ? 3.945 -7.030 -6.627 1.00 70.81 93 GLN A O 1
ATOM 660 N N . PRO A 1 94 ? 3.827 -4.802 -6.290 1.00 69.88 94 PRO A N 1
ATOM 661 C CA . PRO A 1 94 ? 4.244 -4.883 -4.892 1.00 69.88 94 PRO A CA 1
ATOM 662 C C . PRO A 1 94 ? 3.316 -5.756 -4.036 1.00 69.88 94 PRO A C 1
ATOM 664 O O . PRO A 1 94 ? 2.099 -5.818 -4.244 1.00 69.88 94 PRO A O 1
ATOM 667 N N . ALA A 1 95 ? 3.884 -6.405 -3.018 1.00 69.62 95 ALA A N 1
ATOM 668 C CA . ALA A 1 95 ? 3.122 -7.217 -2.074 1.00 69.62 95 ALA A CA 1
ATOM 669 C C . ALA A 1 95 ? 2.041 -6.377 -1.362 1.00 69.62 95 ALA A C 1
ATOM 671 O O . ALA A 1 95 ? 2.298 -5.271 -0.888 1.00 69.62 95 ALA A O 1
ATOM 672 N N . GLY A 1 96 ? 0.818 -6.909 -1.266 1.00 65.44 96 GLY A N 1
ATOM 673 C CA . GLY A 1 96 ? -0.316 -6.213 -0.641 1.00 65.44 96 GLY A CA 1
ATOM 674 C C . GLY A 1 96 ? -1.093 -5.265 -1.564 1.00 65.44 96 GLY A C 1
ATOM 675 O O . GLY A 1 96 ? -2.016 -4.605 -1.090 1.00 65.44 96 GLY A O 1
ATOM 676 N N . CYS A 1 97 ? -0.764 -5.244 -2.859 1.00 65.62 97 CYS A N 1
ATOM 677 C CA . CYS A 1 97 ? -1.448 -4.474 -3.903 1.00 65.62 97 CYS A CA 1
ATOM 678 C C . CYS A 1 97 ? -2.405 -5.322 -4.769 1.00 65.62 97 CYS A C 1
ATOM 680 O O . CYS A 1 97 ? -2.750 -4.921 -5.882 1.00 65.62 97 CYS A O 1
ATOM 682 N N . SER A 1 98 ? -2.815 -6.509 -4.301 1.00 56.62 98 SER A N 1
ATOM 683 C CA . SER A 1 98 ? -3.761 -7.386 -5.006 1.00 56.62 98 SER A CA 1
ATOM 684 C C . SER A 1 98 ? -5.107 -6.675 -5.199 1.00 56.62 98 SER A C 1
ATOM 686 O O . SER A 1 98 ? -5.791 -6.373 -4.225 1.00 56.62 98 SER A O 1
ATOM 688 N N . GLY A 1 99 ? -5.475 -6.393 -6.452 1.00 49.31 99 GLY A N 1
ATOM 689 C CA . GLY A 1 99 ? -6.693 -5.656 -6.821 1.00 49.31 99 GLY A CA 1
ATOM 690 C C . GLY A 1 99 ? -6.452 -4.235 -7.344 1.00 49.31 99 GLY A C 1
ATOM 691 O O . GLY A 1 99 ? -7.329 -3.684 -8.002 1.00 49.31 99 GLY A O 1
ATOM 692 N N . CYS A 1 100 ? -5.259 -3.665 -7.147 1.00 48.34 100 CYS A N 1
ATOM 693 C CA . CYS A 1 100 ? -4.823 -2.486 -7.893 1.00 48.34 100 CYS A CA 1
ATOM 694 C C . CYS A 1 100 ? -4.155 -2.964 -9.182 1.00 48.34 100 CYS A C 1
ATOM 696 O O . CYS A 1 100 ? -3.014 -3.405 -9.142 1.00 48.34 100 CYS A O 1
ATOM 698 N N . ALA A 1 101 ? -4.825 -2.896 -10.329 1.00 49.72 101 ALA A N 1
ATOM 699 C CA . ALA A 1 101 ? -4.123 -3.016 -11.603 1.00 49.72 101 ALA A CA 1
ATOM 700 C C . ALA A 1 101 ? -3.347 -1.710 -11.828 1.00 49.72 101 ALA A C 1
ATOM 702 O O . ALA A 1 101 ? -3.921 -0.716 -12.269 1.00 49.72 101 ALA A O 1
ATOM 703 N N . VAL A 1 102 ? -2.062 -1.672 -11.465 1.00 51.34 102 VAL A N 1
ATOM 704 C CA . VAL A 1 102 ? -1.206 -0.537 -11.825 1.00 51.34 102 VAL A CA 1
ATOM 705 C C . VAL A 1 102 ? -0.661 -0.840 -13.214 1.00 51.34 102 VAL A C 1
ATOM 707 O O . VAL A 1 102 ? 0.310 -1.570 -13.368 1.00 51.34 102 VAL A O 1
ATOM 710 N N . SER A 1 103 ? -1.345 -0.336 -14.240 1.00 54.12 103 SER A N 1
ATOM 711 C CA . SER A 1 103 ? -0.882 -0.411 -15.626 1.00 54.12 103 SER A CA 1
ATOM 712 C C . SER A 1 103 ? -0.220 0.912 -15.982 1.00 54.12 103 SER A C 1
ATOM 714 O O . SER A 1 103 ? -0.892 1.863 -16.373 1.00 54.12 103 SER A O 1
ATOM 716 N N . ALA A 1 104 ? 1.099 0.996 -15.821 1.00 52.91 104 ALA A N 1
ATOM 717 C CA . ALA A 1 104 ? 1.877 2.062 -16.434 1.00 52.91 104 ALA A CA 1
ATOM 718 C C . ALA A 1 104 ? 2.277 1.589 -17.834 1.00 52.91 104 ALA A C 1
ATOM 720 O O . ALA A 1 104 ? 3.208 0.803 -17.984 1.00 52.91 104 ALA A O 1
ATOM 721 N N . THR A 1 105 ? 1.533 2.027 -18.849 1.00 56.88 105 THR A N 1
ATOM 722 C CA . THR A 1 105 ? 1.930 1.889 -20.254 1.00 56.88 105 THR A CA 1
ATOM 723 C C . THR A 1 105 ? 2.446 3.250 -20.696 1.00 56.88 105 THR A C 1
ATOM 725 O O . THR A 1 105 ? 1.669 4.182 -20.886 1.00 56.88 105 THR A O 1
ATOM 728 N N . GLY A 1 106 ? 3.765 3.388 -20.784 1.00 59.00 106 GLY A N 1
ATOM 729 C CA . GLY A 1 106 ? 4.430 4.598 -21.265 1.00 59.00 106 GLY A CA 1
ATOM 730 C C . GLY A 1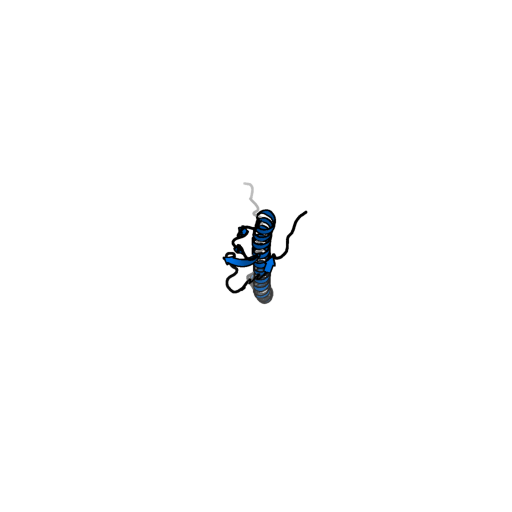 106 ? 5.355 4.246 -22.421 1.00 59.00 106 GLY A C 1
ATOM 731 O O . GLY A 1 106 ? 5.913 3.154 -22.434 1.00 59.00 106 GLY A O 1
ATOM 732 N N . ASN A 1 107 ? 5.506 5.141 -23.394 1.00 58.53 107 ASN A N 1
ATOM 733 C CA . ASN A 1 107 ? 6.491 4.983 -24.461 1.00 58.53 107 ASN A CA 1
ATOM 734 C C . ASN A 1 107 ? 7.584 6.041 -24.283 1.00 58.53 107 ASN A C 1
ATOM 736 O O . ASN A 1 107 ? 7.275 7.232 -24.250 1.00 58.53 107 ASN A O 1
ATOM 740 N N . VAL A 1 108 ? 8.842 5.622 -24.163 1.00 53.72 108 VAL A N 1
ATOM 741 C CA . VAL A 1 108 ? 10.009 6.512 -24.217 1.00 53.72 108 VAL A CA 1
ATOM 742 C C . VAL A 1 108 ? 10.549 6.509 -25.644 1.00 53.72 108 VAL A C 1
ATOM 744 O O . VAL A 1 108 ? 11.330 5.647 -26.034 1.00 53.72 108 VAL A O 1
ATOM 747 N N . SER A 1 109 ? 10.098 7.477 -26.443 1.00 50.88 109 SER A N 1
ATOM 748 C CA . SER A 1 109 ? 10.489 7.635 -27.846 1.00 50.88 109 SER A CA 1
ATOM 749 C C . SER A 1 109 ? 11.111 9.012 -28.077 1.00 50.88 109 SER A C 1
ATOM 751 O O . SER A 1 109 ? 10.590 10.017 -27.596 1.00 50.88 109 SER A O 1
ATOM 753 N N . GLY A 1 110 ? 12.225 9.059 -28.814 1.00 51.19 110 GLY A N 1
ATOM 754 C CA . GLY A 1 110 ? 12.854 10.315 -29.239 1.00 51.19 110 GLY A CA 1
ATOM 755 C C . GLY A 1 110 ? 13.799 10.978 -28.231 1.00 51.19 110 GLY A C 1
ATOM 756 O O . GLY A 1 110 ? 14.075 12.167 -28.369 1.00 51.19 110 GLY A O 1
ATOM 757 N N . CYS A 1 111 ? 14.324 10.255 -27.235 1.00 50.41 111 CYS A N 1
ATOM 758 C CA . CYS A 1 111 ? 15.365 10.777 -26.340 1.00 50.41 111 CYS A CA 1
ATOM 759 C C . CYS A 1 111 ? 16.720 10.866 -27.068 1.00 50.41 111 CYS A C 1
ATOM 761 O O . CYS A 1 111 ? 17.595 10.030 -26.876 1.00 50.41 111 CYS A O 1
ATOM 763 N N . THR A 1 112 ? 16.898 11.865 -27.931 1.00 45.94 112 THR A N 1
ATOM 764 C CA . THR A 1 112 ? 18.208 12.208 -28.500 1.00 45.94 112 THR A CA 1
ATOM 765 C C . THR A 1 112 ? 18.875 13.243 -27.602 1.00 45.94 112 THR A C 1
ATOM 767 O O . THR A 1 112 ? 18.526 14.422 -27.649 1.00 45.94 112 THR A O 1
ATOM 770 N N . GLY A 1 113 ? 19.800 12.797 -26.753 1.00 49.16 113 GLY A N 1
ATOM 771 C CA . GLY A 1 113 ? 20.698 13.690 -26.026 1.00 49.16 113 GLY A CA 1
ATOM 772 C C . GLY A 1 113 ? 21.807 14.187 -26.951 1.00 49.16 113 GLY A C 1
ATOM 773 O O . GLY A 1 113 ? 22.550 13.379 -27.505 1.00 49.16 113 GLY A O 1
ATOM 774 N N . THR A 1 114 ? 21.907 15.503 -27.119 1.00 45.34 114 THR A N 1
ATOM 775 C CA . THR A 1 114 ? 23.191 16.176 -27.365 1.00 45.34 114 THR A CA 1
ATOM 776 C C . THR A 1 114 ? 23.679 16.756 -26.055 1.00 45.34 114 THR A C 1
ATOM 778 O O . THR A 1 114 ? 22.830 17.398 -25.392 1.00 45.34 114 THR A O 1
#

Mean predicted aligned error: 10.65 Å

pLDDT: mean 80.11, std 14.41, range [45.34, 97.62]

Foldseek 3Di:
DDDDDDDPDPPPDDDPVNVVVVVVVVVVVCVVVVVVVVVVVVVVVVVLQLVQQVVQQVVQLVVCLVPLAWGWGGGQFWIWIQHNQQWIFTPTTHPPCVPDPPTDTDGDPDSDDD

Radius of gyration: 29.94 Å; Cα contacts (8 Å, |Δi|>4): 136; chains: 1; bounding box: 44×24×104 Å